Protein AF-K9ZZ36-F1 (afdb_monomer_lite)

Secondary structure (DSSP, 8-state):
---------------THHHHHHHHHHHHHHT-SS---SHHHHHHHHHHHHHHHHHHHSSPPPHHHHHHHHHHHHHHHHHHHHHHHHHHHHHHHHHHHHHHHHHHHHHHSS----

pLDDT: mean 76.8, std 18.49, range [34.09, 96.19]

Structure (mmCIF, N/CA/C/O backbone):
data_AF-K9ZZ36-F1
#
_entry.id   AF-K9ZZ36-F1
#
loop_
_atom_site.group_PDB
_atom_site.id
_atom_site.type_symbol
_atom_site.label_atom_id
_atom_site.label_alt_id
_atom_site.label_comp_id
_atom_site.label_asym_id
_atom_site.label_entity_id
_atom_site.label_seq_id
_atom_site.pdbx_PDB_ins_code
_atom_site.Cartn_x
_atom_site.Cartn_y
_atom_site.Cartn_z
_atom_site.occupancy
_atom_site.B_iso_or_equiv
_atom_site.auth_seq_id
_atom_site.auth_comp_id
_atom_site.auth_asym_id
_atom_site.auth_atom_id
_atom_site.pdbx_PDB_model_num
ATOM 1 N N . MET A 1 1 ? 7.455 -4.568 36.002 1.00 38.75 1 MET A N 1
ATOM 2 C CA . MET A 1 1 ? 7.623 -4.241 34.569 1.00 38.75 1 MET A CA 1
ATOM 3 C C . MET A 1 1 ? 6.679 -5.126 33.767 1.00 38.75 1 MET A C 1
ATOM 5 O O . MET A 1 1 ? 6.944 -6.314 33.643 1.00 38.75 1 MET A O 1
ATOM 9 N N . GLN A 1 2 ? 5.538 -4.598 33.318 1.00 34.78 2 GLN A N 1
ATOM 10 C CA . GLN A 1 2 ? 4.644 -5.341 32.425 1.00 34.78 2 GLN A CA 1
ATOM 11 C C . GLN A 1 2 ? 5.297 -5.416 31.042 1.00 34.78 2 GLN A C 1
ATOM 13 O O . GLN A 1 2 ? 5.599 -4.388 30.441 1.00 34.78 2 GLN A O 1
ATOM 18 N N . LYS A 1 3 ? 5.554 -6.637 30.559 1.00 35.94 3 LYS A N 1
ATOM 19 C CA . LYS A 1 3 ? 5.916 -6.873 29.161 1.00 35.94 3 LYS A CA 1
ATOM 20 C C . LYS A 1 3 ? 4.705 -6.502 28.312 1.00 35.94 3 LYS A C 1
ATOM 22 O O . LYS A 1 3 ? 3.666 -7.147 28.421 1.00 35.94 3 LYS A O 1
ATOM 27 N N . VAL A 1 4 ? 4.844 -5.471 27.488 1.00 34.09 4 VAL A N 1
ATOM 28 C CA . VAL A 1 4 ? 3.896 -5.199 26.409 1.00 34.09 4 VAL A CA 1
ATOM 29 C C . VAL A 1 4 ? 4.034 -6.351 25.416 1.00 34.09 4 VAL A C 1
ATOM 31 O O . VAL A 1 4 ? 5.031 -6.456 24.705 1.00 34.09 4 VAL A O 1
ATOM 34 N N . VAL A 1 5 ? 3.076 -7.274 25.443 1.00 34.34 5 VAL A N 1
ATOM 35 C CA . VAL A 1 5 ? 2.959 -8.341 24.449 1.00 34.34 5 VAL A CA 1
ATOM 36 C C . VAL A 1 5 ? 2.163 -7.763 23.287 1.00 34.34 5 VAL A C 1
ATOM 38 O O . VAL A 1 5 ? 0.938 -7.661 23.355 1.00 34.34 5 VAL A O 1
ATOM 41 N N . TRP A 1 6 ? 2.871 -7.344 22.240 1.00 37.50 6 TRP A N 1
ATOM 42 C CA . TRP A 1 6 ? 2.269 -6.978 20.963 1.00 37.50 6 TRP A CA 1
ATOM 43 C C . TRP A 1 6 ? 1.658 -8.240 20.348 1.00 37.50 6 TRP A C 1
ATOM 45 O O . TRP A 1 6 ? 2.379 -9.126 19.892 1.00 37.50 6 TRP A O 1
ATOM 55 N N . HIS A 1 7 ? 0.331 -8.356 20.390 1.00 38.53 7 HIS A N 1
ATOM 56 C CA . HIS A 1 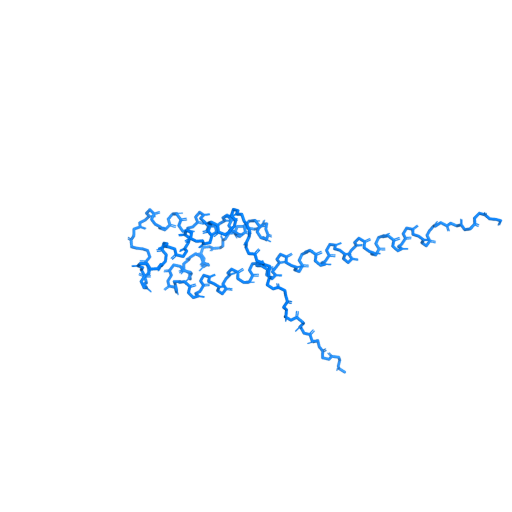7 ? -0.385 -9.397 19.661 1.00 38.53 7 HIS A CA 1
ATOM 57 C C . HIS A 1 7 ? -0.391 -9.016 18.178 1.00 38.53 7 HIS A C 1
ATOM 59 O O . HIS A 1 7 ? -1.278 -8.321 17.695 1.00 38.53 7 HIS A O 1
ATOM 65 N N . TYR A 1 8 ? 0.643 -9.447 17.462 1.00 53.94 8 TYR A N 1
ATOM 66 C CA . TYR A 1 8 ? 0.622 -9.509 16.007 1.00 53.94 8 TYR A CA 1
ATOM 67 C C . TYR A 1 8 ? -0.301 -10.652 15.613 1.00 53.94 8 TYR A C 1
ATOM 69 O O . TYR A 1 8 ? 0.048 -11.789 15.923 1.00 53.94 8 TYR A O 1
ATOM 77 N N . SER A 1 9 ? -1.440 -10.373 14.972 1.00 44.22 9 SER A N 1
ATOM 78 C CA . SER A 1 9 ? -2.026 -11.178 13.877 1.00 44.22 9 SER A CA 1
ATOM 79 C C . SER A 1 9 ? -3.546 -11.034 13.779 1.00 44.22 9 SER A C 1
ATOM 81 O O . SER A 1 9 ? -4.306 -11.851 14.287 1.00 44.22 9 SER A O 1
ATOM 83 N N . VAL A 1 10 ? -3.993 -10.067 12.984 1.00 42.22 10 VAL A N 1
ATOM 84 C CA . VAL A 1 10 ? -5.069 -10.349 12.031 1.00 42.22 10 VAL A CA 1
ATOM 85 C C . VAL A 1 10 ? -4.589 -9.795 10.699 1.00 42.22 10 VAL A C 1
ATOM 87 O O . VAL A 1 10 ? -4.544 -8.584 10.518 1.00 42.22 10 VAL A O 1
ATOM 90 N N . ALA A 1 11 ? -4.157 -10.677 9.796 1.00 51.16 11 ALA A N 1
ATOM 91 C CA . ALA A 1 11 ? -4.014 -10.292 8.399 1.00 51.16 11 ALA A CA 1
ATOM 92 C C . ALA A 1 11 ? -5.422 -9.946 7.911 1.00 51.16 11 ALA A C 1
ATOM 94 O O . ALA A 1 11 ? -6.308 -10.806 7.962 1.00 51.16 11 ALA A O 1
ATOM 95 N N . MET A 1 12 ? -5.656 -8.696 7.519 1.00 56.00 12 MET A N 1
ATOM 96 C CA . MET A 1 12 ? -6.909 -8.349 6.867 1.00 56.00 12 MET A CA 1
ATOM 97 C C . MET A 1 12 ? -6.765 -8.746 5.403 1.00 56.00 12 MET A C 1
ATOM 99 O O . MET A 1 12 ? -5.949 -8.153 4.707 1.00 56.00 12 MET A O 1
ATOM 103 N N . PRO A 1 13 ? -7.496 -9.765 4.919 1.00 61.38 13 PRO A N 1
ATOM 104 C CA . PRO A 1 13 ? -7.407 -10.120 3.516 1.00 61.38 13 PRO A CA 1
ATOM 105 C C . PRO A 1 13 ? -7.820 -8.910 2.678 1.00 61.38 13 PRO A C 1
ATOM 107 O O . PRO A 1 13 ? -8.880 -8.322 2.905 1.00 61.38 13 PRO A O 1
ATOM 110 N N . LEU A 1 14 ? -6.992 -8.551 1.698 1.00 71.94 14 LEU A N 1
ATOM 111 C CA . LEU A 1 14 ? -7.374 -7.593 0.669 1.00 71.94 14 LEU A CA 1
ATOM 112 C C . LEU A 1 14 ? -8.633 -8.111 -0.027 1.00 71.94 14 LEU A C 1
ATOM 114 O O . LEU A 1 14 ? -8.675 -9.252 -0.490 1.00 71.94 14 LEU A O 1
ATOM 118 N N . LEU A 1 15 ? -9.659 -7.271 -0.121 1.00 73.69 15 LEU A N 1
ATOM 119 C CA . LEU A 1 15 ? -10.910 -7.621 -0.785 1.00 73.69 15 LEU A CA 1
ATOM 120 C C . LEU A 1 15 ? -11.293 -6.559 -1.811 1.00 73.69 15 LEU A C 1
ATOM 122 O O . LEU A 1 15 ? -11.063 -5.363 -1.626 1.00 73.69 15 LEU A O 1
ATOM 126 N N . GLY A 1 16 ? -11.911 -7.016 -2.900 1.00 83.69 16 GLY A N 1
ATOM 127 C CA . GLY A 1 16 ? -12.488 -6.151 -3.922 1.00 83.69 16 GLY A CA 1
ATOM 128 C C . GLY A 1 16 ? -11.449 -5.259 -4.601 1.00 83.69 16 GLY A C 1
ATOM 129 O O . GLY A 1 16 ? -10.537 -5.750 -5.264 1.00 83.69 16 GLY A O 1
ATOM 130 N N . LEU A 1 17 ? -11.627 -3.944 -4.470 1.00 86.00 17 LEU A N 1
ATOM 131 C CA . LEU A 1 17 ? -10.800 -2.943 -5.141 1.00 86.00 17 LEU A CA 1
ATOM 132 C C . LEU A 1 17 ? -9.334 -2.994 -4.683 1.00 86.00 17 LEU A C 1
ATOM 134 O O . LEU A 1 17 ? -8.449 -2.985 -5.533 1.00 86.00 17 LEU A O 1
ATOM 138 N N . HIS A 1 18 ? -9.068 -3.131 -3.380 1.00 88.75 18 HIS A N 1
ATOM 139 C CA . HIS A 1 18 ? -7.697 -3.120 -2.849 1.00 88.75 18 HIS A CA 1
ATOM 140 C C . HIS A 1 18 ? -6.866 -4.310 -3.337 1.00 88.75 18 HIS A C 1
ATOM 142 O O . HIS A 1 18 ? -5.680 -4.157 -3.611 1.00 88.75 18 HIS A O 1
ATOM 148 N N . ALA A 1 19 ? -7.493 -5.480 -3.508 1.00 88.81 19 ALA A N 1
ATOM 149 C CA . ALA A 1 19 ? -6.823 -6.647 -4.078 1.00 88.81 19 ALA A CA 1
ATOM 150 C C . ALA A 1 19 ? -6.380 -6.375 -5.524 1.00 88.81 19 ALA A C 1
ATOM 152 O O . ALA A 1 19 ? -5.232 -6.626 -5.868 1.00 88.81 19 ALA A O 1
ATOM 153 N N . ARG A 1 20 ? -7.254 -5.763 -6.338 1.00 91.88 20 ARG A N 1
ATOM 154 C CA . ARG A 1 20 ? -6.936 -5.401 -7.730 1.00 91.88 20 ARG A CA 1
ATOM 155 C C . ARG A 1 20 ? -5.850 -4.332 -7.828 1.00 91.88 20 ARG A C 1
ATOM 157 O O . ARG A 1 20 ? -5.007 -4.417 -8.711 1.00 91.88 20 ARG A O 1
ATOM 164 N N . LEU A 1 21 ? -5.871 -3.338 -6.938 1.00 92.94 21 LEU A N 1
ATOM 165 C CA . LEU A 1 21 ? -4.819 -2.320 -6.867 1.00 92.94 21 LEU A CA 1
ATOM 166 C C . LEU A 1 21 ? -3.475 -2.951 -6.495 1.00 92.94 21 LEU A C 1
ATOM 168 O O . LEU A 1 21 ? -2.469 -2.665 -7.135 1.00 92.94 21 LEU A O 1
ATOM 172 N N . ALA A 1 22 ? -3.463 -3.845 -5.504 1.00 93.62 22 ALA A N 1
ATOM 173 C CA . ALA A 1 22 ? -2.251 -4.546 -5.109 1.00 93.62 22 ALA A CA 1
ATOM 174 C C . ALA A 1 22 ? -1.717 -5.457 -6.222 1.00 93.62 22 ALA A C 1
ATOM 176 O O . ALA A 1 22 ? -0.512 -5.483 -6.450 1.00 93.62 22 ALA A O 1
ATOM 177 N N . ASP A 1 23 ? -2.592 -6.150 -6.952 1.00 93.62 23 ASP A N 1
ATOM 178 C CA . ASP A 1 23 ? -2.197 -6.954 -8.112 1.00 93.62 23 ASP A CA 1
ATOM 179 C C . ASP A 1 23 ? -1.592 -6.088 -9.224 1.00 93.62 23 ASP A C 1
ATOM 181 O O . ASP A 1 23 ? -0.537 -6.429 -9.747 1.00 93.62 23 ASP A O 1
ATOM 185 N N . ALA A 1 24 ? -2.171 -4.917 -9.511 1.00 93.00 24 ALA A N 1
ATOM 186 C CA . ALA A 1 24 ? -1.609 -3.984 -10.487 1.00 93.00 24 ALA A CA 1
ATOM 187 C C . ALA A 1 24 ? -0.208 -3.484 -10.089 1.00 93.00 24 ALA A C 1
ATOM 189 O O . ALA A 1 24 ? 0.675 -3.380 -10.940 1.00 93.00 24 ALA A O 1
ATOM 190 N N . VAL A 1 25 ? 0.022 -3.208 -8.799 1.00 92.81 25 VAL A N 1
ATOM 191 C CA . VAL A 1 25 ? 1.358 -2.839 -8.301 1.00 92.81 25 VAL A CA 1
ATOM 192 C C . VAL A 1 25 ? 2.327 -4.015 -8.422 1.00 92.81 25 VAL A C 1
ATOM 194 O O . VAL A 1 25 ? 3.451 -3.829 -8.883 1.00 92.81 25 VAL A O 1
ATOM 197 N N . ARG A 1 26 ? 1.907 -5.234 -8.060 1.00 92.50 26 ARG A N 1
ATOM 198 C CA . ARG A 1 26 ? 2.738 -6.438 -8.218 1.00 92.50 26 ARG A CA 1
ATOM 199 C C . ARG A 1 26 ? 3.143 -6.645 -9.666 1.00 92.50 26 ARG A C 1
ATOM 201 O O . ARG A 1 26 ? 4.320 -6.871 -9.913 1.00 92.50 26 ARG A O 1
ATOM 208 N N . ASP A 1 27 ? 2.204 -6.543 -10.598 1.00 90.94 27 ASP A N 1
ATOM 209 C CA . ASP A 1 27 ? 2.474 -6.712 -12.026 1.00 90.94 27 ASP A CA 1
ATOM 210 C C . ASP A 1 27 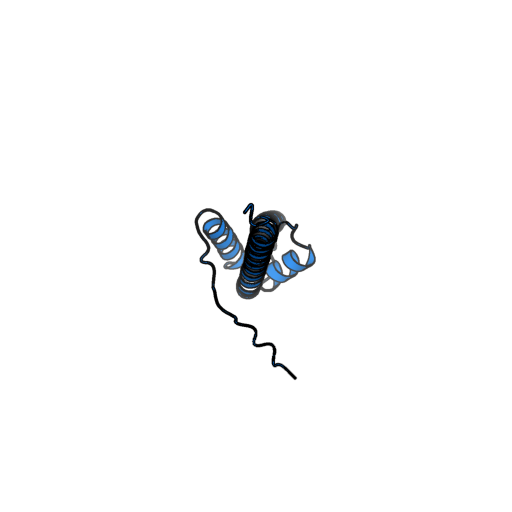? 3.458 -5.652 -12.534 1.00 90.94 27 ASP A C 1
ATOM 212 O O . ASP A 1 27 ? 4.412 -5.986 -13.234 1.00 90.94 27 ASP A O 1
ATOM 216 N N . LEU A 1 28 ? 3.302 -4.397 -12.099 1.00 89.69 28 LEU A N 1
ATOM 217 C CA . LEU A 1 28 ? 4.218 -3.313 -12.455 1.00 89.69 28 LEU A CA 1
ATOM 218 C C . LEU A 1 28 ? 5.650 -3.553 -11.941 1.00 89.69 28 LEU A C 1
ATOM 220 O O . LEU A 1 28 ? 6.616 -3.205 -12.619 1.00 89.69 28 LEU A O 1
ATOM 224 N N . LEU A 1 29 ? 5.790 -4.152 -10.755 1.00 88.31 29 LEU A N 1
ATOM 225 C CA . LEU A 1 29 ? 7.083 -4.416 -10.113 1.00 88.31 29 LEU A CA 1
ATOM 226 C C . LEU A 1 29 ? 7.705 -5.766 -10.515 1.00 88.31 29 LEU A C 1
ATOM 228 O O . LEU A 1 29 ? 8.913 -5.942 -10.393 1.00 88.31 29 LEU A O 1
ATOM 232 N N . LYS A 1 30 ? 6.911 -6.736 -10.980 1.00 80.38 30 LYS A N 1
ATOM 233 C CA . LYS A 1 30 ? 7.355 -8.113 -11.263 1.00 80.38 30 LYS A CA 1
ATOM 234 C C . LYS A 1 30 ? 8.311 -8.206 -12.451 1.00 80.38 30 LYS A C 1
ATOM 236 O O . LYS A 1 30 ? 9.217 -9.038 -12.436 1.00 80.38 30 LYS A O 1
ATOM 241 N N . ASP A 1 31 ? 8.122 -7.350 -13.449 1.00 67.88 31 ASP A N 1
ATOM 242 C CA . ASP A 1 31 ? 8.929 -7.352 -14.672 1.00 67.88 31 ASP A CA 1
ATOM 243 C C . ASP A 1 31 ? 10.188 -6.477 -14.563 1.00 67.88 31 ASP A C 1
ATOM 245 O O . ASP A 1 31 ? 11.000 -6.433 -15.489 1.00 67.88 31 ASP A O 1
ATOM 249 N N . GLN A 1 32 ? 10.385 -5.797 -13.427 1.00 66.12 32 GLN A N 1
ATOM 250 C CA . GLN A 1 32 ? 11.518 -4.904 -13.203 1.00 66.12 32 GLN A CA 1
ATOM 251 C C . GLN A 1 32 ? 12.208 -5.263 -11.894 1.00 66.12 32 GLN A C 1
ATOM 253 O O . GLN A 1 32 ? 11.759 -4.844 -10.829 1.00 66.12 32 GLN A O 1
ATOM 258 N N . PRO A 1 33 ? 13.325 -6.015 -11.941 1.00 55.31 33 PRO A N 1
ATOM 259 C CA . PRO A 1 33 ? 14.056 -6.346 -10.726 1.00 55.31 33 PRO A CA 1
ATOM 260 C C . PRO A 1 33 ? 14.537 -5.085 -9.992 1.00 55.31 33 PRO A C 1
ATOM 262 O O . PRO A 1 33 ? 14.735 -5.160 -8.787 1.00 55.31 33 PRO A O 1
ATOM 265 N N . PHE A 1 34 ? 14.681 -3.947 -10.692 1.00 61.22 34 PHE A N 1
ATOM 266 C CA . PHE A 1 34 ? 14.991 -2.630 -10.131 1.00 61.22 34 PHE A CA 1
ATOM 267 C C . PHE A 1 34 ? 14.503 -1.495 -11.052 1.00 61.22 34 PHE A C 1
ATOM 269 O O . PHE A 1 34 ? 14.699 -1.590 -12.260 1.00 61.22 34 PHE A O 1
ATOM 276 N N . ILE A 1 35 ? 13.992 -0.410 -10.448 1.00 62.47 35 ILE A N 1
ATOM 277 C CA . ILE A 1 35 ? 13.708 0.927 -11.022 1.00 62.47 35 ILE A CA 1
ATOM 278 C C . ILE A 1 35 ? 12.748 0.916 -12.221 1.00 62.47 35 ILE A C 1
ATOM 280 O O . ILE A 1 35 ? 13.199 0.601 -13.318 1.00 62.47 35 ILE A O 1
ATOM 284 N N . PRO A 1 36 ? 11.496 1.407 -12.078 1.00 62.78 36 PRO A N 1
ATOM 285 C CA . PRO A 1 36 ? 10.701 1.839 -13.223 1.00 62.78 36 PRO A CA 1
ATOM 286 C C . PRO A 1 36 ? 11.536 2.793 -14.085 1.00 62.78 36 PRO A C 1
ATOM 288 O O . PRO A 1 36 ? 11.926 3.871 -13.644 1.00 62.78 36 PRO A O 1
ATOM 291 N N . THR A 1 37 ? 11.915 2.377 -15.289 1.00 67.81 37 THR A N 1
ATOM 292 C CA . THR A 1 37 ? 12.766 3.211 -16.163 1.00 67.81 37 THR A CA 1
ATOM 293 C C . THR A 1 37 ? 11.959 4.219 -16.975 1.00 67.81 37 THR A C 1
ATOM 295 O O . THR A 1 37 ? 12.520 5.186 -17.486 1.00 67.81 37 THR A O 1
ATOM 298 N N . ASP A 1 38 ? 10.644 4.017 -17.057 1.00 80.94 38 ASP A N 1
ATOM 299 C CA . ASP A 1 38 ? 9.704 4.887 -17.750 1.00 80.94 38 ASP A CA 1
ATOM 300 C C . ASP A 1 38 ? 8.986 5.838 -16.776 1.00 80.94 38 ASP A C 1
ATOM 302 O O . ASP A 1 38 ? 8.472 5.422 -15.733 1.00 80.94 38 ASP A O 1
ATOM 306 N N . GLU A 1 39 ? 8.912 7.123 -17.134 1.00 83.62 39 GLU A N 1
ATOM 307 C CA . GLU A 1 39 ? 8.213 8.151 -16.347 1.00 83.62 39 GLU A CA 1
ATOM 308 C C . GLU A 1 39 ? 6.719 7.826 -16.187 1.00 83.62 39 GLU A C 1
ATOM 310 O O . GLU A 1 39 ? 6.136 8.085 -15.132 1.00 83.62 39 GLU A O 1
ATOM 315 N N . GLY A 1 40 ? 6.101 7.203 -17.199 1.00 86.19 40 GLY A N 1
ATOM 316 C CA . GLY A 1 40 ? 4.702 6.774 -17.145 1.00 86.19 40 GLY A CA 1
ATOM 317 C C . GLY A 1 40 ? 4.458 5.689 -16.096 1.00 86.19 40 GLY A C 1
ATOM 318 O O . GLY A 1 40 ? 3.488 5.750 -15.339 1.00 86.19 40 GLY A O 1
ATOM 319 N N . GLN A 1 41 ? 5.372 4.726 -15.993 1.00 87.19 41 GLN A N 1
ATOM 320 C CA . GLN A 1 41 ? 5.324 3.683 -14.968 1.00 87.19 41 GLN A CA 1
ATOM 321 C C . GLN A 1 41 ? 5.540 4.241 -13.558 1.00 87.19 41 GLN A C 1
ATOM 323 O O . GLN A 1 41 ? 4.869 3.796 -12.628 1.00 87.19 41 GLN A O 1
ATOM 328 N N . TRP A 1 42 ? 6.407 5.244 -13.387 1.00 88.69 42 TRP A N 1
ATOM 329 C CA . TRP A 1 42 ? 6.547 5.950 -12.107 1.00 88.69 42 TRP A CA 1
ATOM 330 C C . TRP A 1 42 ? 5.272 6.678 -11.698 1.00 88.69 42 TRP A C 1
ATOM 332 O O . TRP A 1 42 ? 4.855 6.574 -10.544 1.00 88.69 42 TRP A O 1
ATOM 342 N N . ALA A 1 43 ? 4.645 7.394 -12.632 1.00 91.12 43 ALA A N 1
ATOM 343 C CA . ALA A 1 43 ? 3.392 8.091 -12.370 1.00 91.12 43 ALA A CA 1
ATOM 344 C C . ALA A 1 43 ? 2.286 7.105 -11.960 1.00 91.12 43 ALA A C 1
ATOM 346 O O . ALA A 1 43 ? 1.594 7.337 -10.967 1.00 91.12 43 ALA A O 1
ATOM 347 N N . LEU A 1 44 ? 2.182 5.972 -12.663 1.00 92.19 44 LEU A N 1
ATOM 348 C CA . LEU A 1 44 ? 1.223 4.919 -12.338 1.00 92.19 44 LEU A CA 1
ATOM 349 C C . LEU A 1 44 ? 1.510 4.274 -10.974 1.00 92.19 44 LEU A C 1
ATOM 351 O O . LEU A 1 44 ? 0.591 4.099 -10.177 1.00 92.19 44 LEU A O 1
ATOM 355 N N . LEU A 1 45 ? 2.774 3.958 -10.668 1.00 92.94 45 LEU A N 1
ATOM 356 C CA . LEU A 1 45 ? 3.162 3.429 -9.357 1.00 92.94 45 LEU A CA 1
ATOM 357 C C . LEU A 1 45 ? 2.771 4.404 -8.243 1.00 92.94 45 LEU A C 1
ATOM 359 O O . LEU A 1 45 ? 2.148 4.011 -7.260 1.00 92.94 45 LEU A O 1
ATOM 363 N N . HIS A 1 46 ? 3.105 5.684 -8.413 1.00 94.56 46 HIS A N 1
ATOM 364 C CA . HIS A 1 46 ? 2.772 6.731 -7.456 1.00 94.56 46 HIS A CA 1
ATOM 365 C C . HIS A 1 46 ? 1.259 6.835 -7.230 1.00 94.56 46 HIS A C 1
ATOM 367 O O . HIS A 1 46 ? 0.817 6.923 -6.084 1.00 94.56 46 HIS A O 1
ATOM 373 N N . GLU A 1 47 ? 0.454 6.797 -8.293 1.00 95.62 47 GLU A N 1
ATOM 374 C CA . GLU A 1 47 ? -1.009 6.846 -8.208 1.00 95.62 47 GLU A CA 1
ATOM 375 C C . GLU A 1 47 ? -1.580 5.650 -7.435 1.00 95.62 47 GLU A C 1
ATOM 377 O O . GLU A 1 47 ? -2.353 5.834 -6.491 1.00 95.62 47 GLU A O 1
ATOM 382 N N . LEU A 1 48 ? -1.154 4.431 -7.777 1.00 95.62 48 LEU A N 1
ATOM 383 C CA . LEU A 1 48 ? -1.623 3.206 -7.126 1.00 95.62 48 LEU A CA 1
ATOM 384 C C . LEU A 1 48 ? -1.255 3.172 -5.636 1.00 95.62 48 LEU A C 1
ATOM 386 O O . LEU A 1 48 ? -2.099 2.860 -4.793 1.00 95.62 48 LEU A O 1
ATOM 390 N N . LEU A 1 49 ? -0.014 3.533 -5.297 1.00 96.00 49 LEU A N 1
ATOM 391 C CA . LEU A 1 49 ? 0.435 3.608 -3.906 1.00 96.00 49 LEU A CA 1
ATOM 392 C C . LEU A 1 49 ? -0.277 4.731 -3.142 1.00 96.00 49 LEU A C 1
ATOM 394 O O . LEU A 1 49 ? -0.667 4.535 -1.993 1.00 96.00 49 LEU A O 1
ATOM 398 N N . SER A 1 50 ? -0.515 5.882 -3.776 1.00 96.19 50 SER A N 1
ATOM 399 C CA . SER A 1 50 ? -1.296 6.970 -3.172 1.00 96.19 50 SER A CA 1
ATOM 400 C C . SER A 1 50 ? -2.704 6.510 -2.812 1.00 96.19 50 SER A C 1
ATOM 402 O O . SER A 1 50 ? -3.182 6.793 -1.715 1.00 96.19 50 SER A O 1
ATOM 404 N N . GLN A 1 51 ? -3.363 5.783 -3.719 1.00 95.31 51 GLN A N 1
ATOM 405 C CA . GLN A 1 51 ? -4.712 5.281 -3.489 1.00 95.31 51 GLN A CA 1
ATOM 406 C C . GLN A 1 51 ? -4.745 4.299 -2.311 1.00 95.31 51 GLN A C 1
ATOM 408 O O . GLN A 1 51 ? -5.548 4.471 -1.397 1.00 95.31 51 GLN A O 1
ATOM 413 N N . LEU A 1 52 ? -3.816 3.337 -2.271 1.00 94.75 52 LEU A N 1
ATOM 414 C CA . LEU A 1 52 ? -3.699 2.397 -1.152 1.00 94.75 52 LEU A CA 1
ATOM 415 C C . LEU A 1 52 ? -3.421 3.117 0.179 1.00 94.75 52 LEU A C 1
ATOM 417 O O . LEU A 1 52 ? -4.075 2.834 1.180 1.00 94.75 52 LEU A O 1
ATOM 421 N N . ALA A 1 53 ? -2.502 4.083 0.213 1.00 94.62 53 ALA A N 1
ATOM 422 C CA . ALA A 1 53 ? -2.200 4.825 1.436 1.00 94.62 53 ALA A CA 1
ATOM 423 C C . ALA A 1 53 ? -3.441 5.553 1.983 1.00 94.62 53 ALA A C 1
ATOM 425 O O . ALA A 1 53 ? -3.738 5.460 3.182 1.00 94.62 53 ALA A O 1
ATOM 426 N N . ARG A 1 54 ? -4.212 6.211 1.109 1.00 93.88 54 ARG A N 1
ATOM 427 C CA . ARG A 1 54 ? -5.438 6.915 1.503 1.00 93.88 54 ARG A CA 1
ATOM 428 C C . ARG A 1 54 ? -6.515 5.963 1.998 1.00 93.88 54 ARG A C 1
ATOM 430 O O . ARG A 1 54 ? -7.094 6.227 3.047 1.00 93.88 54 ARG A O 1
ATOM 437 N N . ASP A 1 55 ? -6.751 4.860 1.296 1.00 90.62 55 ASP A N 1
ATOM 438 C CA . ASP A 1 55 ? -7.826 3.925 1.639 1.00 90.62 55 ASP A CA 1
ATOM 439 C C . ASP A 1 55 ? -7.581 3.220 2.980 1.00 90.62 55 ASP A C 1
ATOM 441 O O . ASP A 1 55 ? -8.512 3.004 3.759 1.00 90.62 55 ASP A O 1
ATOM 445 N N . PHE A 1 56 ? -6.323 2.890 3.280 1.00 88.38 56 PHE A N 1
ATOM 446 C CA . PHE A 1 56 ? -5.975 2.204 4.523 1.00 88.38 56 PHE A CA 1
ATOM 447 C C . PHE A 1 56 ? -5.768 3.146 5.704 1.00 88.38 56 PHE A C 1
ATOM 449 O O . PHE A 1 56 ? -6.078 2.777 6.833 1.00 88.38 56 PHE A O 1
ATOM 456 N N . THR A 1 57 ? -5.208 4.335 5.474 1.00 88.00 57 THR A N 1
ATOM 457 C CA . THR A 1 57 ? -4.695 5.174 6.573 1.00 88.00 57 THR A CA 1
ATOM 458 C C . THR A 1 57 ? -5.184 6.618 6.547 1.00 88.00 57 THR A C 1
ATOM 460 O O . THR A 1 57 ? -4.956 7.346 7.512 1.00 88.00 57 THR A O 1
ATOM 463 N N . GLY A 1 58 ? -5.855 7.044 5.472 1.00 89.31 58 GLY A N 1
ATOM 464 C CA . GLY A 1 58 ? -6.346 8.412 5.293 1.00 89.31 58 GLY A CA 1
ATOM 465 C C . GLY A 1 58 ? -5.266 9.445 4.959 1.00 89.31 58 GLY A C 1
ATOM 466 O O . GLY A 1 58 ? -5.562 10.639 4.963 1.00 89.31 58 GLY A O 1
ATOM 467 N N . ARG A 1 59 ? -4.026 9.021 4.676 1.00 92.19 59 ARG A N 1
ATOM 468 C CA . ARG A 1 59 ? -2.913 9.913 4.305 1.00 92.19 59 ARG A CA 1
ATOM 469 C C . ARG A 1 59 ? -2.431 9.676 2.880 1.00 92.19 59 ARG A C 1
ATOM 471 O O . ARG A 1 59 ? -2.608 8.598 2.321 1.00 92.19 59 ARG A O 1
ATOM 478 N N . ASP A 1 60 ? -1.757 10.680 2.336 1.00 93.75 60 ASP A N 1
ATOM 479 C CA . ASP A 1 60 ? -1.002 10.528 1.100 1.00 93.75 60 ASP A CA 1
ATOM 480 C C . ASP A 1 60 ? 0.260 9.681 1.312 1.00 93.75 60 ASP A C 1
ATOM 482 O O . ASP A 1 60 ? 0.811 9.584 2.420 1.00 93.75 60 ASP A O 1
ATOM 486 N N . VAL A 1 61 ? 0.707 9.052 0.226 1.00 93.81 61 VAL A N 1
ATOM 487 C CA . VAL A 1 61 ? 1.989 8.351 0.181 1.00 93.81 61 VAL A CA 1
ATOM 488 C C . VAL A 1 61 ? 3.127 9.371 0.185 1.00 93.81 61 VAL A C 1
ATOM 490 O O . VAL A 1 61 ? 3.044 10.415 -0.465 1.00 93.81 61 VAL A O 1
ATOM 493 N N . TYR A 1 62 ? 4.193 9.089 0.924 1.00 92.00 62 TYR A N 1
ATOM 494 C CA . TYR A 1 62 ? 5.377 9.934 0.917 1.00 92.00 62 TYR A CA 1
ATOM 495 C C . TYR A 1 62 ? 6.243 9.627 -0.310 1.00 92.00 62 TYR A C 1
ATOM 497 O O . TYR A 1 62 ? 6.375 8.455 -0.683 1.00 92.00 62 TYR A O 1
ATOM 505 N N . PRO A 1 63 ? 6.887 10.636 -0.927 1.00 89.81 63 PRO A N 1
ATOM 506 C CA . PRO A 1 63 ? 7.765 10.413 -2.073 1.00 89.81 63 PRO A CA 1
ATOM 507 C C . PRO A 1 63 ? 8.835 9.348 -1.811 1.00 89.81 63 PRO A C 1
ATOM 509 O O . PRO A 1 63 ? 9.156 8.558 -2.694 1.00 89.81 63 PRO A O 1
ATOM 512 N N . GLU A 1 64 ? 9.376 9.284 -0.597 1.00 91.81 64 GLU A N 1
ATOM 513 C CA . GLU A 1 64 ? 10.409 8.324 -0.207 1.00 91.81 64 GLU A CA 1
ATOM 514 C C . GLU A 1 64 ? 9.891 6.881 -0.193 1.00 91.81 64 GLU A C 1
ATOM 516 O O . GLU A 1 64 ? 10.639 5.965 -0.528 1.00 91.81 64 GLU A O 1
ATOM 521 N N . GLU A 1 65 ? 8.616 6.667 0.147 1.00 92.81 65 GLU A N 1
ATOM 522 C CA . GLU A 1 65 ? 7.988 5.341 0.109 1.00 92.81 65 GLU A CA 1
ATOM 523 C C . GLU A 1 65 ? 7.839 4.856 -1.331 1.00 92.81 65 GLU A C 1
ATOM 525 O O . GLU A 1 65 ? 8.149 3.704 -1.630 1.00 92.81 65 GLU A O 1
ATOM 530 N N . VAL A 1 66 ? 7.424 5.752 -2.231 1.00 92.19 66 VAL A N 1
ATOM 531 C CA . VAL A 1 66 ? 7.279 5.451 -3.660 1.00 92.19 66 VAL A CA 1
ATOM 532 C C . VAL A 1 66 ? 8.630 5.078 -4.259 1.00 92.19 66 VAL A C 1
ATOM 534 O O . VAL A 1 66 ? 8.737 4.040 -4.912 1.00 92.19 66 VAL A O 1
ATOM 537 N N . HIS A 1 67 ? 9.679 5.852 -3.965 1.00 90.19 67 HIS A N 1
ATOM 538 C CA . HIS A 1 67 ? 11.038 5.512 -4.381 1.00 90.19 67 HIS A CA 1
ATOM 539 C C . HIS A 1 67 ? 11.487 4.173 -3.795 1.00 90.19 67 HIS A C 1
ATOM 541 O O . HIS A 1 67 ? 11.931 3.304 -4.541 1.00 90.19 67 HIS A O 1
ATOM 547 N N . ALA A 1 68 ? 11.352 3.974 -2.480 1.00 90.56 68 ALA A N 1
ATOM 548 C CA . ALA A 1 68 ? 11.768 2.737 -1.829 1.00 90.56 68 ALA A CA 1
ATOM 549 C C . ALA A 1 68 ? 11.101 1.517 -2.474 1.00 90.56 68 ALA A C 1
ATOM 551 O O . ALA A 1 68 ? 11.798 0.579 -2.848 1.00 90.56 68 ALA A O 1
ATOM 552 N N . ILE A 1 69 ? 9.784 1.553 -2.685 1.00 91.75 69 ILE A N 1
ATOM 553 C CA . ILE A 1 69 ? 9.034 0.460 -3.314 1.00 91.75 69 ILE A CA 1
ATOM 554 C C . ILE A 1 69 ? 9.451 0.261 -4.774 1.00 91.75 69 ILE A C 1
ATOM 556 O O . ILE A 1 69 ? 9.724 -0.868 -5.173 1.00 91.75 69 ILE A O 1
ATOM 560 N N . GLY A 1 70 ? 9.573 1.334 -5.559 1.00 90.12 70 GLY A N 1
ATOM 561 C CA . GLY A 1 70 ? 10.049 1.241 -6.943 1.00 90.12 70 GLY A CA 1
ATOM 562 C C . GLY A 1 70 ? 11.466 0.658 -7.056 1.00 90.12 70 GLY A C 1
ATOM 563 O O . GLY A 1 70 ? 11.783 -0.023 -8.028 1.00 90.12 70 GLY A O 1
ATOM 564 N N . HIS A 1 71 ? 12.319 0.876 -6.051 1.00 86.44 71 HIS A N 1
ATOM 565 C CA . HIS A 1 71 ? 13.679 0.336 -6.008 1.00 86.44 71 HIS A CA 1
ATOM 566 C C . HIS A 1 71 ? 13.768 -1.083 -5.441 1.00 86.44 71 HIS A C 1
ATOM 568 O O . HIS A 1 71 ? 14.572 -1.865 -5.931 1.00 86.44 71 HIS A O 1
ATOM 574 N N . GLY A 1 72 ? 13.007 -1.420 -4.401 1.00 85.88 72 GLY A N 1
ATOM 575 C CA . GLY A 1 72 ? 13.070 -2.745 -3.770 1.00 85.88 72 GLY A CA 1
ATOM 576 C C . GLY A 1 72 ? 12.033 -3.741 -4.275 1.00 85.88 72 GLY A C 1
ATOM 577 O O . GLY A 1 72 ? 12.006 -4.871 -3.792 1.00 85.88 72 GLY A O 1
ATOM 578 N N . GLY A 1 73 ? 11.190 -3.338 -5.225 1.00 89.44 73 GLY A N 1
ATOM 579 C CA . GLY A 1 73 ? 10.268 -4.220 -5.920 1.00 89.44 73 GLY A CA 1
ATOM 580 C C . GLY A 1 73 ? 9.185 -4.808 -5.015 1.00 89.44 73 GLY A C 1
ATOM 581 O O . GLY A 1 73 ? 8.755 -4.211 -4.023 1.00 89.44 73 GLY A O 1
ATOM 582 N N . VAL A 1 74 ? 8.728 -6.005 -5.390 1.00 90.25 74 VAL A N 1
ATOM 583 C CA . VAL A 1 74 ? 7.571 -6.672 -4.773 1.00 90.25 74 VAL A CA 1
ATOM 584 C C . VAL A 1 74 ? 7.769 -6.914 -3.274 1.00 90.25 74 VAL A C 1
ATOM 586 O O . VAL A 1 74 ? 6.832 -6.726 -2.506 1.00 90.25 74 VAL A O 1
ATOM 589 N N . ASP A 1 75 ? 8.973 -7.261 -2.818 1.00 89.69 75 ASP A N 1
ATOM 590 C CA . ASP A 1 75 ? 9.207 -7.580 -1.402 1.00 89.69 75 ASP A CA 1
ATOM 591 C C . ASP A 1 75 ? 9.012 -6.362 -0.480 1.00 89.69 75 ASP A C 1
ATOM 593 O O . ASP A 1 75 ? 8.415 -6.471 0.603 1.00 89.69 75 ASP A O 1
ATOM 597 N N . LEU A 1 76 ? 9.481 -5.182 -0.908 1.00 90.62 76 LEU A N 1
ATOM 598 C CA . LEU A 1 76 ? 9.234 -3.941 -0.170 1.00 90.62 76 LEU A CA 1
ATOM 599 C C . LEU A 1 76 ? 7.775 -3.512 -0.270 1.00 90.62 76 LEU A C 1
ATOM 601 O O . LEU A 1 76 ? 7.220 -3.065 0.734 1.00 90.62 76 LEU A O 1
ATOM 605 N N . PHE A 1 77 ? 7.140 -3.703 -1.428 1.00 93.31 77 PHE A N 1
ATOM 606 C CA . PHE A 1 77 ? 5.709 -3.465 -1.570 1.00 93.31 77 PHE A CA 1
ATOM 607 C C . PHE A 1 77 ? 4.883 -4.313 -0.589 1.00 93.31 77 PHE A C 1
ATOM 609 O O . PHE A 1 77 ? 4.065 -3.767 0.145 1.00 93.31 77 PHE A O 1
ATOM 616 N N . GLU A 1 78 ? 5.133 -5.621 -0.500 1.00 91.69 78 GLU A N 1
ATOM 617 C CA . GLU A 1 78 ? 4.420 -6.523 0.416 1.00 91.69 78 GLU A CA 1
ATOM 618 C C . GLU A 1 78 ? 4.645 -6.158 1.889 1.00 91.69 78 GLU A C 1
ATOM 620 O O . GLU A 1 78 ? 3.740 -6.257 2.721 1.00 91.69 78 GLU A O 1
ATOM 625 N N . SER A 1 79 ? 5.855 -5.711 2.230 1.00 91.88 79 SER A N 1
ATOM 626 C CA . SER A 1 79 ? 6.174 -5.245 3.583 1.00 91.88 79 SER A CA 1
ATOM 627 C C . SER A 1 79 ? 5.433 -3.950 3.923 1.00 91.88 79 SER A C 1
ATOM 629 O O . SER A 1 79 ? 4.888 -3.812 5.019 1.00 91.88 79 SER A O 1
ATOM 631 N N . TRP A 1 80 ? 5.375 -3.019 2.973 1.00 94.12 80 TRP A N 1
ATOM 632 C CA . TRP A 1 80 ? 4.657 -1.758 3.115 1.00 94.12 80 TRP A CA 1
ATOM 633 C C . TRP A 1 80 ? 3.137 -1.956 3.179 1.00 94.12 80 TRP A C 1
ATOM 635 O O . TRP A 1 80 ? 2.472 -1.358 4.022 1.00 94.12 80 TRP A O 1
ATOM 645 N N . LEU A 1 81 ? 2.584 -2.858 2.369 1.00 93.06 81 LEU A N 1
ATOM 646 C CA . LEU A 1 81 ? 1.156 -3.167 2.368 1.00 93.06 81 LEU A CA 1
ATOM 647 C C . LEU A 1 81 ? 0.695 -3.747 3.712 1.00 93.06 81 LEU A C 1
ATOM 649 O O . LEU A 1 81 ? -0.302 -3.295 4.272 1.00 93.06 81 LEU A O 1
ATOM 653 N N . LYS A 1 82 ? 1.479 -4.662 4.296 1.00 90.62 82 LYS A N 1
ATOM 654 C CA . LYS A 1 82 ? 1.232 -5.179 5.655 1.00 90.62 82 LYS A CA 1
ATOM 655 C C . LYS A 1 82 ? 1.260 -4.081 6.713 1.00 90.62 82 LYS A C 1
ATOM 657 O O . LYS A 1 82 ? 0.480 -4.121 7.663 1.00 90.62 82 LYS A O 1
ATOM 662 N N . PHE A 1 83 ? 2.158 -3.107 6.567 1.00 90.38 83 PHE A N 1
ATOM 663 C CA . PHE A 1 83 ? 2.194 -1.954 7.462 1.00 90.38 83 PHE A CA 1
ATOM 664 C C . PHE A 1 83 ? 0.896 -1.137 7.369 1.00 90.38 83 PHE A C 1
ATOM 666 O O . PHE A 1 83 ? 0.321 -0.803 8.405 1.00 90.38 83 PHE A O 1
ATOM 673 N N . LEU A 1 84 ? 0.388 -0.871 6.161 1.00 90.62 84 LEU A N 1
ATOM 674 C CA . LEU A 1 84 ? -0.883 -0.163 5.984 1.00 90.62 84 LEU A CA 1
ATOM 675 C C . LEU A 1 84 ? -2.069 -0.911 6.611 1.00 90.62 84 LEU A C 1
ATOM 677 O O . LEU A 1 84 ? -2.857 -0.305 7.337 1.00 90.62 84 LEU A O 1
ATOM 681 N N . GLU A 1 85 ? -2.167 -2.225 6.392 1.00 87.94 85 GLU A N 1
ATOM 682 C CA . GLU A 1 85 ? -3.195 -3.078 7.009 1.00 87.94 85 GLU A CA 1
ATOM 683 C C . GLU A 1 85 ? -3.152 -3.001 8.543 1.00 87.94 85 GLU A C 1
ATOM 685 O O . GLU A 1 85 ? -4.189 -2.916 9.207 1.00 87.94 85 GLU A O 1
ATOM 690 N N . GLN A 1 86 ? -1.947 -2.979 9.120 1.00 85.50 86 GLN A N 1
ATOM 691 C CA . GLN A 1 86 ? -1.764 -2.872 10.563 1.00 85.50 86 GLN A CA 1
ATOM 692 C C . GLN A 1 86 ? -2.210 -1.510 11.106 1.00 85.50 86 GLN A C 1
ATOM 694 O O . GLN A 1 86 ? -2.844 -1.456 12.162 1.00 85.50 86 GLN A O 1
ATOM 699 N N . VAL A 1 87 ? -1.901 -0.417 10.405 1.00 85.88 87 VAL A N 1
ATOM 700 C CA . VAL A 1 87 ? -2.356 0.925 10.797 1.00 85.88 87 VAL A CA 1
ATOM 701 C C . VA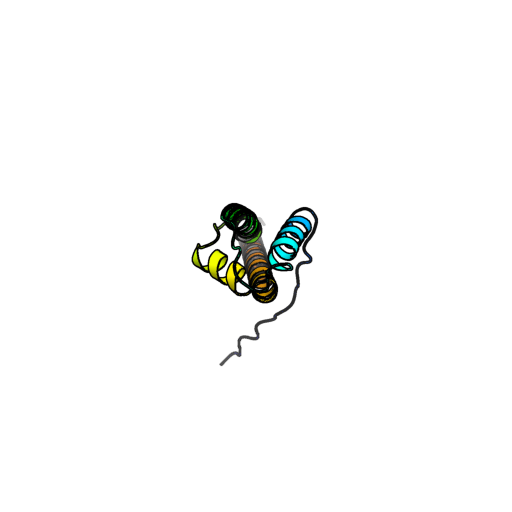L A 1 87 ? -3.883 0.998 10.772 1.00 85.88 87 VAL A C 1
ATOM 703 O O . VAL A 1 87 ? -4.483 1.458 11.744 1.00 85.88 87 VAL A O 1
ATOM 706 N N . GLN A 1 88 ? -4.519 0.482 9.718 1.00 83.50 88 GLN A N 1
ATOM 707 C CA . GLN A 1 88 ? -5.979 0.453 9.610 1.00 83.50 88 GLN A CA 1
ATOM 708 C C . GLN A 1 88 ? -6.623 -0.337 10.760 1.00 83.50 88 GLN A C 1
ATOM 710 O O . GLN A 1 88 ? -7.606 0.105 11.360 1.00 83.50 88 GLN A O 1
ATOM 715 N N . LEU A 1 89 ? -6.055 -1.495 11.110 1.00 83.56 89 LEU A N 1
ATOM 716 C CA . LEU A 1 89 ? -6.539 -2.305 12.227 1.00 83.56 89 LEU A CA 1
ATOM 717 C C . LEU A 1 89 ? -6.441 -1.550 13.560 1.00 83.56 89 LEU A C 1
ATOM 719 O O . LEU A 1 89 ? -7.390 -1.556 14.343 1.00 83.56 89 LEU A O 1
ATOM 723 N N . GLN A 1 90 ? -5.320 -0.869 13.806 1.00 83.06 90 GLN A N 1
ATOM 724 C CA . GLN A 1 90 ? -5.128 -0.075 15.021 1.00 83.06 90 GLN A CA 1
ATOM 725 C C . GLN A 1 90 ? -6.140 1.070 15.129 1.00 83.06 90 GLN A C 1
ATOM 727 O O . GLN A 1 90 ? -6.668 1.311 16.215 1.00 83.06 90 GLN A O 1
ATOM 732 N N . GLN A 1 91 ? -6.442 1.745 14.016 1.00 80.56 91 GLN A N 1
ATOM 733 C CA . GLN A 1 91 ? -7.477 2.781 13.967 1.00 80.56 91 GLN A CA 1
ATOM 734 C C . GLN A 1 91 ? -8.853 2.197 14.321 1.00 80.56 91 GLN A C 1
ATOM 736 O O . GLN A 1 91 ? -9.532 2.705 15.214 1.00 80.56 91 GLN A O 1
ATOM 741 N N . TYR A 1 92 ? -9.220 1.063 13.719 1.00 80.25 92 TYR A N 1
ATOM 742 C CA . TYR A 1 92 ? -10.481 0.381 14.013 1.00 80.25 92 TYR A CA 1
ATOM 743 C C . TYR A 1 92 ? -10.605 -0.053 15.487 1.00 80.25 92 TYR A C 1
ATOM 745 O O . TYR A 1 92 ? -11.656 0.110 16.117 1.00 80.25 92 TYR A O 1
ATOM 753 N N . GLU A 1 93 ? -9.539 -0.608 16.069 1.00 80.81 93 GLU A N 1
ATOM 754 C CA . GLU A 1 93 ? -9.521 -1.000 17.481 1.00 80.81 93 GLU A CA 1
ATOM 755 C C . GLU A 1 93 ? -9.644 0.206 18.419 1.00 80.81 93 GLU A C 1
ATOM 757 O O . GLU A 1 93 ? -10.382 0.138 19.413 1.00 80.81 93 GLU A O 1
ATOM 762 N N . ALA A 1 94 ? -8.966 1.311 18.094 1.00 74.81 94 ALA A N 1
ATOM 763 C CA . ALA A 1 94 ? -9.055 2.560 18.838 1.00 74.81 94 ALA A CA 1
ATOM 764 C C . ALA A 1 94 ? -10.499 3.085 18.850 1.00 74.81 94 ALA A C 1
ATOM 766 O O . ALA A 1 94 ? -11.053 3.304 19.934 1.00 74.81 94 ALA A O 1
ATOM 767 N N . ASP A 1 95 ? -11.149 3.155 17.688 1.00 71.00 95 ASP A N 1
ATOM 768 C CA . ASP A 1 95 ? -12.541 3.600 17.551 1.00 71.00 95 ASP A CA 1
ATOM 769 C C . ASP A 1 95 ? -13.507 2.708 18.338 1.00 71.00 95 ASP A C 1
ATOM 771 O O . ASP A 1 95 ? -14.361 3.182 19.095 1.00 71.00 95 ASP A O 1
ATOM 775 N N . ARG A 1 96 ? -13.330 1.384 18.255 1.00 67.50 96 ARG A N 1
ATOM 776 C CA . ARG A 1 96 ? -14.162 0.431 19.000 1.00 67.50 96 ARG A CA 1
ATOM 777 C C . ARG A 1 96 ? -13.962 0.530 20.514 1.00 67.50 96 ARG A C 1
ATOM 779 O O . ARG A 1 96 ? -14.890 0.259 21.282 1.00 67.50 96 ARG A O 1
ATOM 786 N N . SER A 1 97 ? -12.752 0.843 20.971 1.00 67.62 97 SER A N 1
ATOM 787 C CA . SER A 1 97 ? -12.466 1.039 22.396 1.00 67.62 97 SER A CA 1
ATOM 788 C C . SER A 1 97 ? -13.056 2.352 22.924 1.00 67.62 97 SER A C 1
ATOM 790 O O . SER A 1 97 ? -13.582 2.373 24.037 1.00 67.62 97 SER A O 1
ATOM 792 N N . SER A 1 98 ? -13.044 3.404 22.100 1.00 6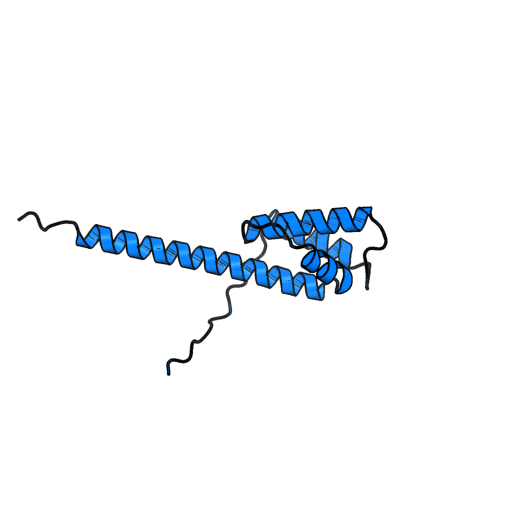4.12 98 SER A N 1
ATOM 793 C CA . SER A 1 98 ? -13.644 4.706 22.395 1.00 64.12 98 SER A CA 1
ATOM 794 C C . SER A 1 98 ? -15.164 4.600 22.528 1.00 64.12 98 SER A C 1
ATOM 796 O O . SER A 1 98 ? -15.721 4.982 23.557 1.00 64.12 98 SER A O 1
ATOM 798 N N . ASN A 1 99 ? -15.828 3.945 21.568 1.00 61.47 99 ASN A N 1
ATOM 799 C CA . ASN A 1 99 ? -17.278 3.738 21.614 1.00 61.47 99 ASN A CA 1
ATOM 800 C C . ASN A 1 99 ? -17.714 2.924 22.840 1.00 61.47 99 ASN A C 1
ATOM 802 O O . ASN A 1 99 ? -18.670 3.295 23.515 1.00 61.47 99 ASN A O 1
ATOM 806 N N . ARG A 1 100 ? -16.967 1.872 23.207 1.00 59.16 100 ARG A N 1
ATOM 807 C CA . ARG A 1 100 ? -17.255 1.098 24.429 1.00 59.16 100 ARG A CA 1
ATOM 808 C C . ARG A 1 100 ? -17.122 1.922 25.712 1.00 59.16 100 ARG A C 1
ATOM 810 O O . ARG A 1 100 ? -17.864 1.679 26.660 1.00 59.16 100 ARG A O 1
ATOM 817 N N . ARG A 1 101 ? -16.189 2.880 25.768 1.00 60.00 101 ARG A N 1
ATOM 818 C CA . ARG A 1 101 ? -16.057 3.800 26.912 1.00 60.00 101 ARG A CA 1
ATOM 819 C C . ARG A 1 101 ? -17.210 4.800 26.960 1.00 60.00 101 ARG A C 1
ATOM 821 O O . ARG A 1 101 ? -17.818 4.942 28.014 1.00 60.00 101 ARG A O 1
ATOM 828 N N . ALA A 1 102 ? -17.570 5.401 25.826 1.00 59.06 102 ALA A N 1
ATOM 829 C CA . ALA A 1 102 ? -18.703 6.322 25.740 1.00 59.06 102 ALA A CA 1
ATOM 830 C C . ALA A 1 102 ? -20.033 5.652 26.151 1.00 59.06 102 ALA A C 1
ATOM 832 O O . ALA A 1 102 ? -20.815 6.225 26.909 1.00 59.06 102 ALA A O 1
ATOM 833 N N . GLU A 1 103 ? -20.272 4.406 25.727 1.00 57.38 103 GLU A N 1
ATOM 834 C CA . GLU A 1 103 ? -21.443 3.614 26.135 1.00 57.38 103 GLU A CA 1
ATOM 835 C C . GLU A 1 103 ? -21.444 3.264 27.634 1.00 57.38 103 GLU A C 1
ATOM 837 O O . GLU A 1 103 ? -22.502 3.232 28.269 1.00 57.38 103 GLU A O 1
ATOM 842 N N . ALA A 1 104 ? -20.271 3.006 28.221 1.00 59.88 104 ALA A N 1
ATOM 843 C CA . ALA A 1 104 ? -20.145 2.756 29.654 1.00 59.88 104 ALA A CA 1
ATOM 844 C C . ALA A 1 104 ? -20.426 4.025 30.476 1.00 59.88 104 ALA A C 1
ATOM 846 O O . ALA A 1 104 ? -21.155 3.962 31.464 1.00 59.88 104 ALA A O 1
ATOM 847 N N . 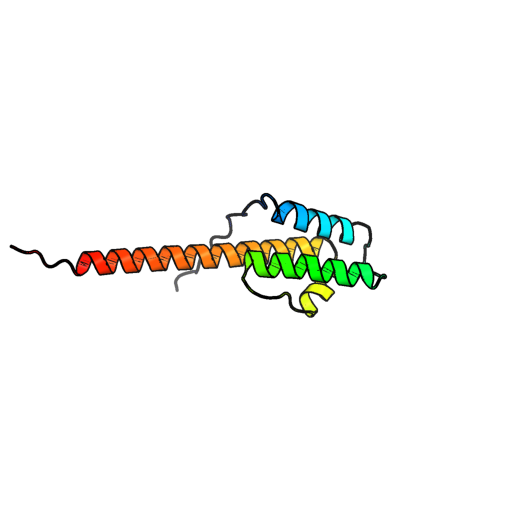GLU A 1 105 ? -19.918 5.180 30.044 1.00 55.84 105 GLU A N 1
ATOM 848 C CA . GLU A 1 105 ? -20.144 6.472 30.703 1.00 55.84 105 GLU A CA 1
ATOM 849 C C . GLU A 1 105 ? -21.619 6.903 30.642 1.00 55.84 105 GLU A C 1
ATOM 851 O O . GLU A 1 105 ? -22.186 7.314 31.655 1.00 55.84 105 GLU A O 1
ATOM 85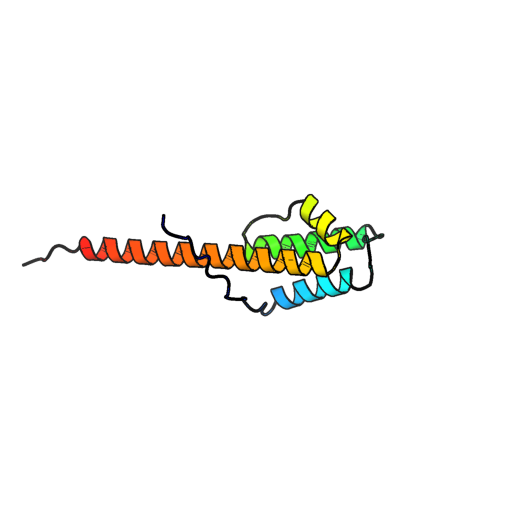6 N N . LEU A 1 106 ? -22.295 6.707 29.505 1.00 57.03 106 LEU A N 1
ATOM 857 C CA . LEU A 1 106 ? -23.730 6.994 29.359 1.00 57.03 106 LEU A CA 1
ATOM 858 C C . LEU A 1 106 ? -24.622 6.122 30.262 1.00 57.03 106 LEU A C 1
ATOM 860 O O . LEU A 1 106 ? -25.678 6.577 30.709 1.00 57.03 106 LEU A O 1
ATOM 864 N N . ASN A 1 107 ? -24.210 4.888 30.568 1.00 55.03 107 ASN A N 1
ATOM 865 C CA . ASN A 1 107 ? -24.958 3.994 31.459 1.00 55.03 107 ASN A CA 1
ATOM 866 C C . ASN A 1 107 ? -24.741 4.280 32.954 1.00 55.03 107 ASN A C 1
ATOM 868 O O . ASN A 1 107 ? -25.585 3.898 33.762 1.00 55.03 107 ASN A O 1
ATOM 872 N N . ILE A 1 108 ? -23.666 4.979 33.331 1.00 55.44 108 ILE A N 1
ATOM 873 C CA . ILE A 1 108 ? -23.424 5.415 34.718 1.00 55.44 108 ILE A CA 1
ATOM 874 C C . ILE A 1 108 ? -24.266 6.661 35.059 1.00 55.44 108 ILE A C 1
ATOM 876 O O . ILE A 1 108 ? -24.627 6.867 36.215 1.00 55.44 108 ILE A O 1
ATOM 880 N N . VAL A 1 109 ? -24.637 7.469 34.058 1.00 54.78 109 VAL A N 1
ATOM 881 C CA . VAL A 1 109 ? -25.348 8.748 34.250 1.00 54.78 109 VAL A CA 1
ATOM 882 C C . VAL A 1 109 ? -26.878 8.607 34.262 1.00 54.78 109 VAL A C 1
ATOM 884 O O . VAL A 1 109 ? -27.562 9.591 34.518 1.00 54.78 109 VAL A O 1
ATOM 887 N N . LYS A 1 110 ? -27.467 7.413 34.077 1.00 49.03 110 LYS A N 1
ATOM 888 C CA . LYS A 1 110 ? -28.898 7.223 34.393 1.00 49.03 110 LYS A CA 1
ATOM 889 C C . LYS A 1 110 ? -29.068 7.184 35.915 1.00 49.03 110 LYS A C 1
ATOM 891 O O . LYS A 1 110 ? -28.754 6.156 36.517 1.00 49.03 110 LYS A O 1
ATOM 896 N N . PRO A 1 111 ? -29.585 8.248 36.562 1.00 46.25 111 PRO A N 1
ATOM 897 C CA . PRO A 1 111 ? -29.856 8.192 37.984 1.00 46.25 111 PRO A CA 1
ATOM 898 C C . PRO A 1 111 ? -31.017 7.220 38.162 1.00 46.25 111 PRO A C 1
ATOM 900 O O . PRO A 1 111 ? -32.008 7.277 37.427 1.00 46.25 111 PRO A O 1
ATOM 903 N N . GLY A 1 112 ? -30.894 6.315 39.128 1.00 50.03 112 GLY A N 1
ATOM 904 C CA . GLY A 1 112 ? -32.026 5.543 39.610 1.00 50.03 112 GLY A CA 1
ATOM 905 C C . GLY A 1 112 ? -33.121 6.508 40.046 1.00 50.03 112 GLY A C 1
ATOM 906 O O . GLY A 1 112 ? -33.044 7.098 41.115 1.00 50.03 112 GLY A O 1
ATOM 907 N N . ASN A 1 113 ? -34.120 6.684 39.186 1.00 49.16 113 ASN A N 1
ATOM 908 C CA . ASN A 1 113 ? -35.364 7.348 39.519 1.00 49.16 113 ASN A CA 1
ATOM 909 C C . ASN A 1 113 ? -36.175 6.335 40.339 1.00 49.16 113 ASN A C 1
ATOM 911 O O . ASN A 1 113 ? -36.885 5.502 39.769 1.00 49.16 113 ASN A O 1
ATOM 915 N N . LYS A 1 114 ? -35.985 6.341 41.659 1.00 45.84 114 LYS A N 1
ATOM 916 C CA . LYS A 1 114 ? -36.902 5.764 42.646 1.00 45.84 114 LYS A CA 1
ATOM 917 C C . LYS A 1 114 ? -36.884 6.605 43.908 1.00 45.84 114 LYS A C 1
ATOM 919 O O . LYS A 1 114 ? -35.769 6.906 44.380 1.00 45.84 114 LYS A O 1
#

Organism: Deinococcus peraridilitoris (strain DSM 19664 / LMG 22246 / CIP 109416 / KR-200) (NCBI:txid937777)

Radius of gyration: 20.08 Å; chains: 1; bounding box: 52×22×60 Å

Foldseek 3Di:
DDPPDPPDDDDDDDDDPLVVLLVVQQVLQVVPCAAPPDPVSLVSLLVSQQVLLCVQAVDGDDPVLSRVCRGNGPVSSVVVSSVSNVNSVVVVVVVVVVVVVVVVVVVVPPPPPD

Sequence (114 aa):
MQKVVWHYSVAMPLLGLHARLADAVRDLLKDQPFIPTDEGQWALLHELLSQLARDFTGRDVYPEEVHAIGHGGVDLFESWLKFLEQVQLQQYEADRSSNRRAEAELNIVKPGNK